Protein AF-A0A8T2IJN3-F1 (afdb_monomer)

Structure (mmCIF, N/CA/C/O backbone):
data_AF-A0A8T2IJN3-F1
#
_entry.id   AF-A0A8T2IJN3-F1
#
loop_
_atom_site.group_PDB
_atom_site.id
_atom_site.type_symbol
_atom_site.label_atom_id
_atom_site.label_alt_id
_atom_site.label_comp_id
_atom_site.label_asym_id
_atom_site.label_entity_id
_atom_site.label_seq_id
_atom_site.pdbx_PDB_ins_co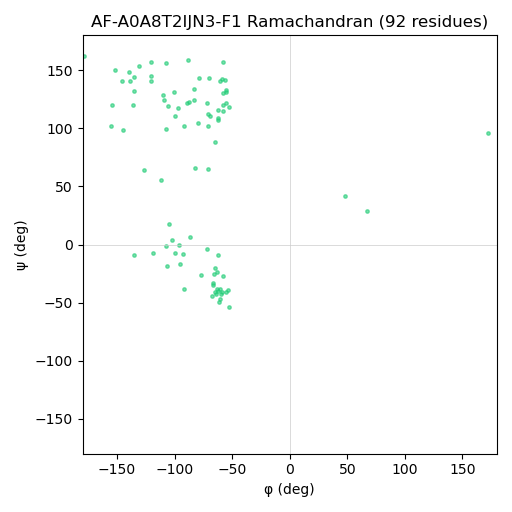de
_atom_site.Cartn_x
_atom_site.Cartn_y
_atom_site.Cartn_z
_atom_site.occupancy
_atom_site.B_iso_or_equiv
_atom_site.auth_seq_id
_atom_site.auth_comp_id
_atom_site.auth_asym_id
_atom_site.auth_atom_id
_atom_site.pdbx_PDB_model_num
ATOM 1 N N . MET A 1 1 ? 9.059 23.761 -9.091 1.00 40.47 1 MET A N 1
ATOM 2 C CA . MET A 1 1 ? 9.131 22.506 -8.315 1.00 40.47 1 MET A CA 1
ATOM 3 C C . MET A 1 1 ? 7.815 21.775 -8.551 1.00 40.47 1 MET A C 1
ATOM 5 O O . MET A 1 1 ? 6.801 22.187 -8.012 1.00 40.47 1 MET A O 1
ATOM 9 N N . HIS A 1 2 ? 7.788 20.834 -9.498 1.00 33.81 2 HIS A N 1
ATOM 10 C CA . HIS A 1 2 ? 6.570 20.098 -9.856 1.00 33.81 2 HIS A CA 1
ATOM 11 C C . HIS A 1 2 ? 6.397 18.943 -8.858 1.00 33.81 2 HIS A C 1
ATOM 13 O O . HIS A 1 2 ? 7.392 18.263 -8.592 1.00 33.81 2 HIS A O 1
ATOM 19 N N . PRO A 1 3 ? 5.200 18.696 -8.294 1.00 38.22 3 PRO A N 1
ATOM 20 C CA . PRO A 1 3 ? 4.968 17.453 -7.570 1.00 38.22 3 PRO A CA 1
ATOM 21 C C . PRO A 1 3 ? 5.211 16.273 -8.527 1.00 38.22 3 PRO A C 1
ATOM 23 O O . PRO A 1 3 ? 4.887 16.390 -9.717 1.00 38.22 3 PRO A O 1
ATOM 26 N N . PRO A 1 4 ? 5.804 15.159 -8.057 1.00 37.94 4 PRO A N 1
ATOM 27 C CA . PRO A 1 4 ? 5.985 13.983 -8.895 1.00 37.94 4 PRO A CA 1
ATOM 28 C C . PRO A 1 4 ? 4.618 13.537 -9.441 1.00 37.94 4 PRO A C 1
ATOM 30 O O . PRO A 1 4 ? 3.619 13.629 -8.721 1.00 37.94 4 PRO A O 1
ATOM 33 N N . PRO A 1 5 ? 4.539 13.089 -10.707 1.00 39.44 5 PRO A N 1
ATOM 34 C CA . PRO A 1 5 ? 3.285 12.652 -11.301 1.00 39.44 5 PRO A CA 1
ATOM 35 C C . PRO A 1 5 ? 2.711 11.514 -10.460 1.00 39.44 5 PRO A C 1
ATOM 37 O O . PRO A 1 5 ? 3.306 10.440 -10.347 1.00 39.44 5 PRO A O 1
ATOM 40 N N . VAL A 1 6 ? 1.557 11.768 -9.840 1.00 48.62 6 VAL A N 1
ATOM 41 C CA . VAL A 1 6 ? 0.812 10.753 -9.098 1.00 48.62 6 VAL A CA 1
ATOM 42 C C . VAL A 1 6 ? 0.428 9.691 -10.120 1.00 48.62 6 VAL A C 1
ATOM 44 O O . VAL A 1 6 ? -0.377 9.943 -11.017 1.00 48.62 6 VAL A O 1
ATOM 47 N N . SER A 1 7 ? 1.089 8.536 -10.056 1.00 50.44 7 SER A N 1
ATOM 48 C CA . SER A 1 7 ? 0.859 7.451 -11.007 1.00 50.44 7 SER A CA 1
ATOM 49 C C . SER A 1 7 ? -0.632 7.100 -10.995 1.00 50.44 7 SER A C 1
ATOM 51 O O . SER A 1 7 ? -1.196 6.963 -9.904 1.00 50.44 7 SER A O 1
ATOM 53 N N . PRO A 1 8 ? -1.298 6.984 -12.160 1.00 53.75 8 PRO A N 1
ATOM 54 C CA . PRO A 1 8 ? -2.718 6.678 -12.201 1.00 53.75 8 PRO A CA 1
ATOM 55 C C . PRO A 1 8 ? -2.963 5.389 -11.418 1.00 53.75 8 PRO A C 1
ATOM 57 O O . PRO A 1 8 ? -2.357 4.357 -11.706 1.00 53.75 8 PRO A O 1
ATOM 60 N N . ILE A 1 9 ? -3.822 5.474 -10.398 1.00 62.03 9 ILE A N 1
ATOM 61 C CA . ILE A 1 9 ? -4.139 4.349 -9.517 1.00 62.03 9 ILE A CA 1
ATOM 62 C C . ILE A 1 9 ? -4.553 3.167 -10.397 1.00 62.03 9 ILE A C 1
ATOM 64 O O . ILE A 1 9 ? -5.536 3.253 -11.146 1.00 62.03 9 ILE A O 1
ATOM 68 N N . THR A 1 10 ? -3.780 2.082 -10.319 1.00 81.94 10 THR A N 1
ATOM 69 C CA . THR A 1 10 ? -4.022 0.849 -11.074 1.00 81.94 10 THR A CA 1
ATOM 70 C C . THR A 1 10 ? -5.417 0.305 -10.753 1.00 81.94 10 THR A C 1
ATOM 72 O O . THR A 1 10 ? -5.977 0.596 -9.696 1.00 81.94 10 THR A O 1
ATOM 75 N N . ARG A 1 11 ? -6.013 -0.509 -11.637 1.00 87.50 11 ARG A N 1
ATOM 76 C CA . AR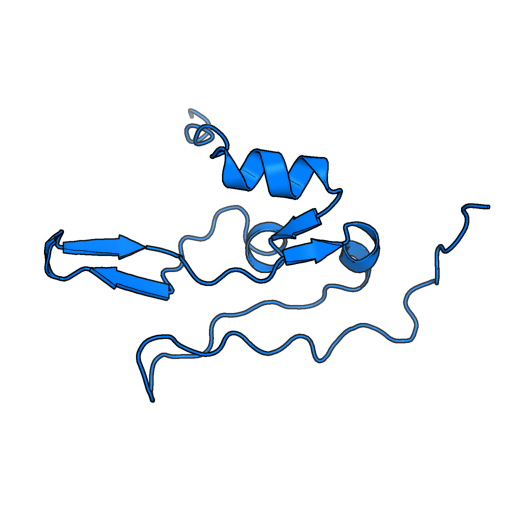G A 1 11 ? -7.333 -1.121 -11.361 1.00 87.50 11 ARG A CA 1
ATOM 77 C C . ARG A 1 11 ? -7.349 -1.864 -10.023 1.00 87.50 11 ARG A C 1
ATOM 79 O O . ARG A 1 11 ? -8.310 -1.750 -9.273 1.00 87.50 11 ARG A O 1
ATOM 86 N N . PHE A 1 12 ? -6.253 -2.553 -9.718 1.00 86.50 12 PHE A N 1
ATOM 87 C CA . PHE A 1 12 ? -6.055 -3.220 -8.439 1.00 86.50 12 PHE A CA 1
ATOM 88 C C . PHE A 1 12 ? -5.993 -2.231 -7.266 1.00 86.50 12 PHE A C 1
ATOM 90 O O . PHE A 1 12 ? -6.668 -2.439 -6.265 1.00 86.50 12 PHE A O 1
ATOM 97 N N . GLY A 1 13 ? -5.286 -1.106 -7.417 1.00 88.12 13 GLY A N 1
ATOM 98 C CA . GLY A 1 13 ? -5.287 -0.035 -6.418 1.00 88.12 13 GLY A CA 1
ATOM 99 C C . GLY A 1 13 ? -6.687 0.525 -6.151 1.00 88.12 13 GLY A C 1
ATOM 100 O O . GLY A 1 13 ? -7.060 0.711 -4.999 1.00 88.12 13 GLY A O 1
ATOM 101 N N . ARG A 1 14 ? -7.505 0.712 -7.196 1.00 89.69 14 ARG A N 1
ATOM 102 C CA . ARG A 1 14 ? -8.899 1.159 -7.032 1.00 89.69 14 ARG A CA 1
ATOM 103 C C . ARG A 1 14 ? -9.745 0.128 -6.292 1.00 89.69 14 ARG A C 1
ATOM 105 O O . ARG A 1 14 ? -10.539 0.515 -5.443 1.00 89.69 14 ARG A O 1
ATOM 112 N N . LEU A 1 15 ? -9.564 -1.159 -6.597 1.00 92.62 15 LEU A N 1
ATOM 113 C CA . LEU A 1 15 ? -10.261 -2.247 -5.911 1.00 92.62 15 LEU A CA 1
ATOM 114 C C . LEU A 1 15 ? -9.914 -2.264 -4.417 1.00 92.62 15 LEU A C 1
ATOM 116 O O . LEU A 1 15 ? -10.823 -2.246 -3.592 1.00 92.62 15 LEU A O 1
ATOM 120 N N . ILE A 1 16 ? -8.621 -2.215 -4.079 1.00 93.31 16 ILE A N 1
ATOM 121 C CA . ILE A 1 16 ? -8.134 -2.141 -2.693 1.00 93.31 16 ILE A CA 1
ATOM 122 C C . ILE A 1 16 ? -8.806 -0.979 -1.954 1.00 93.31 16 ILE A C 1
ATOM 124 O O . ILE A 1 16 ? -9.450 -1.191 -0.928 1.00 93.31 16 ILE A O 1
ATOM 128 N N . THR A 1 17 ? -8.743 0.232 -2.513 1.00 92.12 17 THR A N 1
ATOM 129 C CA . THR A 1 17 ? -9.346 1.409 -1.876 1.00 92.12 17 THR A CA 1
ATOM 130 C C . THR A 1 17 ? -10.867 1.285 -1.751 1.00 92.12 17 THR A C 1
ATOM 132 O O . THR A 1 17 ? -11.422 1.663 -0.723 1.00 92.12 17 THR A O 1
ATOM 135 N N . SER A 1 18 ? -11.553 0.721 -2.753 1.00 95.06 18 SER A N 1
ATOM 136 C CA . SER A 1 18 ? -13.014 0.543 -2.718 1.00 95.06 18 SER A CA 1
ATOM 137 C C . SER A 1 18 ? -13.491 -0.437 -1.644 1.00 95.06 18 SER A C 1
ATOM 139 O O . SER A 1 18 ? -14.611 -0.309 -1.16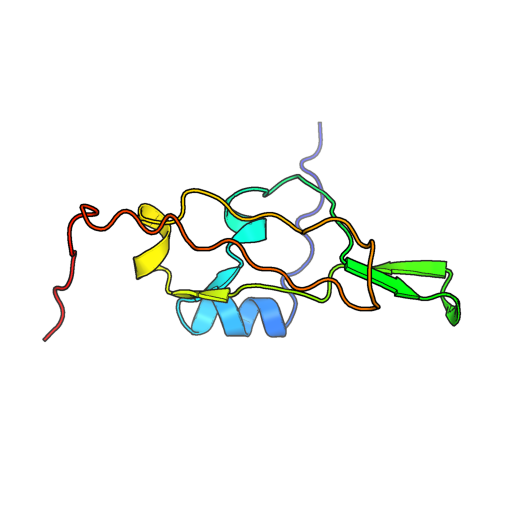3 1.00 95.06 18 SER A O 1
ATOM 141 N N . LEU A 1 19 ? -12.636 -1.380 -1.240 1.00 96.12 19 LEU A N 1
ATOM 142 C CA . LEU A 1 19 ? -12.913 -2.342 -0.174 1.00 96.12 19 LEU A CA 1
ATOM 143 C C . LEU A 1 19 ? -12.550 -1.806 1.221 1.00 96.12 19 LEU A C 1
ATOM 145 O O . LEU 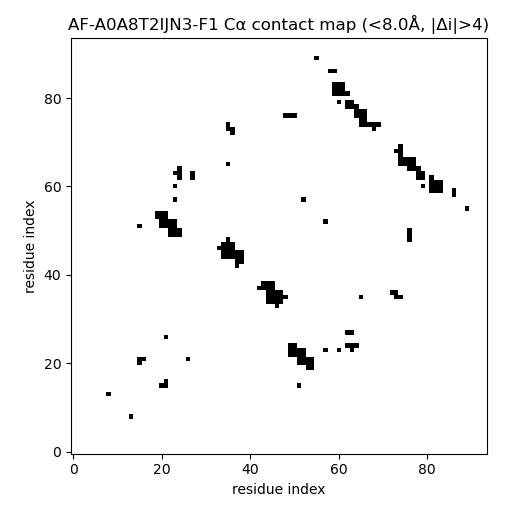A 1 19 ? -12.598 -2.555 2.192 1.00 96.12 19 LEU A O 1
ATOM 149 N N . GLY A 1 20 ? -12.161 -0.530 1.339 1.00 95.25 20 GLY A N 1
ATOM 150 C CA . GLY A 1 20 ? -11.700 0.038 2.609 1.00 95.25 20 GLY A CA 1
ATOM 151 C C . GLY A 1 20 ? -10.378 -0.569 3.077 1.00 95.25 20 GLY A C 1
ATOM 152 O O . GLY A 1 20 ? -10.129 -0.656 4.281 1.00 95.25 20 GLY A O 1
ATOM 153 N N . LEU A 1 21 ? -9.551 -1.013 2.130 1.00 95.88 21 LEU A N 1
ATOM 154 C CA . LEU A 1 21 ? -8.245 -1.590 2.389 1.00 95.88 21 LEU A CA 1
ATOM 155 C C . LEU A 1 21 ? -7.125 -0.626 1.978 1.00 95.88 21 LEU A C 1
ATOM 157 O O . LEU A 1 21 ? -7.291 0.217 1.092 1.00 95.88 21 LEU A O 1
ATOM 161 N N . THR A 1 22 ? -5.955 -0.799 2.586 1.00 93.62 22 THR A N 1
ATOM 162 C CA . THR A 1 22 ? -4.749 -0.008 2.326 1.00 93.62 22 THR A CA 1
ATOM 163 C C . THR A 1 22 ? -3.515 -0.904 2.299 1.00 93.62 22 THR A C 1
ATOM 165 O O . THR A 1 22 ? -3.378 -1.822 3.102 1.00 93.62 22 THR A O 1
ATOM 168 N N . ASP A 1 23 ? -2.588 -0.628 1.381 1.00 92.25 23 ASP A N 1
ATOM 169 C CA . ASP A 1 23 ? -1.245 -1.214 1.399 1.00 92.25 23 ASP A CA 1
ATOM 170 C C . ASP A 1 23 ? -0.442 -0.647 2.580 1.00 92.25 23 ASP A C 1
ATOM 172 O O . ASP A 1 23 ? -0.075 0.533 2.582 1.00 92.25 23 ASP A O 1
ATOM 176 N N . ALA A 1 24 ? -0.170 -1.497 3.571 1.00 91.88 24 ALA A N 1
ATOM 177 C CA . ALA A 1 24 ? 0.487 -1.127 4.821 1.00 91.88 24 ALA A CA 1
ATOM 178 C C . ALA A 1 24 ? 1.887 -0.537 4.593 1.00 91.88 24 ALA A C 1
ATOM 180 O O . ALA A 1 24 ? 2.244 0.484 5.183 1.00 91.88 24 ALA A O 1
ATOM 181 N N . TRP A 1 25 ? 2.669 -1.131 3.687 1.00 91.00 25 TRP A N 1
ATOM 182 C CA . TRP A 1 25 ? 4.021 -0.654 3.417 1.00 91.00 25 TRP A CA 1
ATOM 183 C C . TRP A 1 25 ? 3.994 0.720 2.756 1.00 91.00 25 TRP A C 1
ATOM 185 O O . TRP A 1 25 ? 4.739 1.615 3.156 1.00 91.00 25 TRP A O 1
ATOM 195 N N . ARG A 1 26 ? 3.112 0.910 1.764 1.00 90.38 26 ARG A N 1
ATOM 196 C CA . ARG A 1 26 ? 2.983 2.193 1.057 1.00 90.38 26 ARG A CA 1
ATOM 197 C C . ARG A 1 26 ? 2.448 3.297 1.966 1.00 90.38 26 ARG A C 1
ATOM 199 O O . ARG A 1 26 ? 2.848 4.443 1.785 1.00 90.38 26 ARG A O 1
ATOM 206 N N . HIS A 1 27 ? 1.582 2.960 2.922 1.00 90.81 27 HIS A N 1
ATOM 207 C CA . HIS A 1 27 ? 1.078 3.906 3.915 1.00 90.81 27 HIS A CA 1
ATOM 208 C C . HIS A 1 27 ? 2.211 4.498 4.764 1.00 90.81 27 HIS A C 1
ATOM 210 O O . HIS A 1 27 ? 2.293 5.714 4.908 1.00 90.81 27 HIS A O 1
ATOM 216 N N . LEU A 1 28 ? 3.122 3.651 5.255 1.00 89.75 28 LEU A N 1
ATOM 217 C CA . LEU A 1 28 ? 4.282 4.091 6.037 1.00 89.75 28 LEU A CA 1
ATOM 218 C C . LEU A 1 28 ? 5.400 4.701 5.172 1.00 89.75 28 LEU A C 1
ATOM 220 O O . LEU A 1 28 ? 6.175 5.525 5.650 1.00 89.75 28 LEU A O 1
ATOM 224 N N . ASN A 1 29 ? 5.484 4.318 3.895 1.00 88.88 29 ASN A N 1
ATOM 225 C CA . ASN A 1 29 ? 6.572 4.685 2.986 1.00 88.88 29 ASN A CA 1
ATOM 226 C C . ASN A 1 29 ? 6.049 5.319 1.677 1.00 88.88 29 ASN A C 1
ATOM 228 O O . ASN A 1 29 ? 6.250 4.763 0.589 1.00 88.88 29 ASN A O 1
ATOM 232 N N . PRO A 1 30 ? 5.385 6.490 1.724 1.00 88.56 30 PRO A N 1
ATOM 233 C CA . PRO A 1 30 ? 4.701 7.056 0.559 1.00 88.56 30 PRO A CA 1
ATOM 234 C C . PRO A 1 30 ? 5.662 7.374 -0.594 1.00 88.56 30 PRO A C 1
ATOM 236 O O . PRO A 1 30 ? 5.359 7.075 -1.750 1.00 88.56 30 PRO A O 1
ATOM 239 N N . ASN A 1 31 ? 6.847 7.898 -0.272 1.00 87.88 31 ASN A N 1
ATOM 240 C CA . ASN A 1 31 ? 7.831 8.373 -1.249 1.00 87.88 31 ASN A CA 1
ATOM 241 C C . ASN A 1 31 ? 8.956 7.367 -1.533 1.00 87.88 31 ASN A C 1
ATOM 243 O O . ASN A 1 31 ? 9.764 7.592 -2.434 1.00 87.88 31 ASN A O 1
ATOM 247 N N . SER A 1 32 ? 9.028 6.266 -0.784 1.00 85.62 32 SER A N 1
ATOM 248 C CA . SER A 1 32 ? 10.107 5.295 -0.942 1.00 85.62 32 SER A CA 1
ATOM 249 C C . SER A 1 32 ? 9.864 4.396 -2.152 1.00 85.62 32 SER A C 1
ATOM 251 O O . SER A 1 32 ? 8.735 3.985 -2.455 1.00 85.62 32 SER A O 1
ATOM 253 N N . GLN A 1 33 ? 10.952 4.050 -2.833 1.00 83.06 33 GLN A N 1
ATOM 254 C CA . GLN A 1 33 ? 10.970 3.016 -3.860 1.00 83.06 33 GLN A CA 1
ATOM 255 C C . GLN A 1 33 ? 11.663 1.783 -3.291 1.00 83.06 33 GLN A C 1
ATOM 257 O O . GLN A 1 33 ? 12.828 1.826 -2.903 1.00 83.06 33 GLN A O 1
ATOM 262 N N . THR A 1 34 ? 10.931 0.680 -3.227 1.00 83.06 34 THR A N 1
ATOM 263 C CA . THR A 1 34 ? 11.460 -0.627 -2.838 1.00 83.06 34 THR A CA 1
ATOM 264 C C . THR A 1 34 ? 10.917 -1.654 -3.804 1.00 83.06 34 THR A C 1
ATOM 266 O O . THR A 1 34 ? 9.784 -1.531 -4.271 1.00 83.06 34 THR A O 1
ATOM 269 N N . TYR A 1 35 ? 11.745 -2.641 -4.120 1.00 83.25 35 TYR A N 1
ATOM 270 C CA . TYR A 1 35 ? 11.470 -3.661 -5.114 1.00 83.25 35 TYR A CA 1
ATOM 271 C C . TYR A 1 35 ? 11.500 -5.024 -4.449 1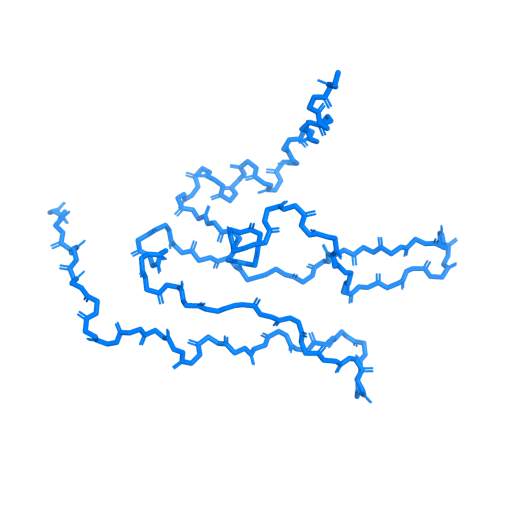.00 83.25 35 TYR A C 1
ATOM 273 O O . TYR A 1 35 ? 12.337 -5.284 -3.586 1.00 83.25 35 TYR A O 1
ATOM 281 N N . SER A 1 36 ? 10.578 -5.883 -4.855 1.00 80.44 36 SER A N 1
ATOM 282 C CA . SER A 1 36 ? 10.437 -7.222 -4.300 1.00 80.44 36 SER A CA 1
ATOM 283 C C . SER A 1 36 ? 10.634 -8.312 -5.348 1.00 80.44 36 SER A C 1
ATOM 285 O O . SER A 1 36 ? 10.748 -9.469 -4.975 1.00 80.44 36 SER A O 1
ATOM 287 N N . CYS A 1 37 ? 10.757 -7.957 -6.632 1.00 82.25 37 CYS A N 1
ATOM 288 C CA . CYS A 1 37 ? 10.995 -8.858 -7.755 1.00 82.25 37 CYS A CA 1
ATOM 289 C C . CYS A 1 37 ? 11.880 -8.184 -8.815 1.00 82.25 37 CYS A C 1
ATOM 291 O O . CYS A 1 37 ? 11.711 -6.999 -9.114 1.00 82.25 37 CYS A O 1
ATOM 293 N N . PHE A 1 38 ? 12.794 -8.957 -9.405 1.00 85.62 38 PHE A N 1
ATOM 294 C CA . PHE A 1 38 ? 13.534 -8.582 -10.606 1.00 85.62 38 PHE A CA 1
ATOM 295 C C . PHE A 1 38 ? 13.073 -9.446 -11.776 1.00 85.62 38 PHE A C 1
ATOM 297 O O . PHE A 1 38 ? 13.081 -10.671 -11.680 1.00 85.62 38 PHE A O 1
ATOM 304 N N . SER A 1 39 ? 12.721 -8.820 -12.896 1.00 82.38 39 SER A N 1
ATOM 305 C CA . SER A 1 39 ? 12.490 -9.525 -14.153 1.00 82.38 39 SER A CA 1
ATOM 306 C C . SER A 1 39 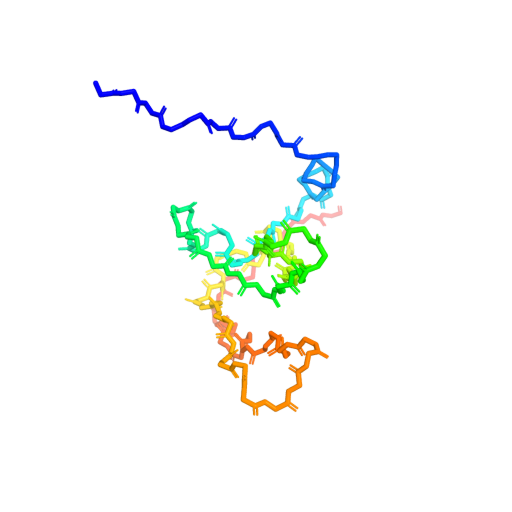? 13.721 -9.396 -15.040 1.00 82.38 39 SER A C 1
ATOM 308 O O . SER A 1 39 ? 14.001 -8.318 -15.563 1.00 82.38 39 SER A O 1
ATOM 310 N N . SER A 1 40 ? 14.435 -10.503 -15.251 1.00 84.56 40 SER A N 1
ATOM 311 C CA . SER A 1 40 ? 15.594 -10.539 -16.151 1.00 84.56 40 SER A CA 1
ATOM 312 C C . SER A 1 40 ? 15.200 -10.315 -17.613 1.00 84.56 40 SER A C 1
ATOM 314 O O . SER A 1 40 ? 15.920 -9.642 -18.342 1.00 84.56 40 SER A O 1
ATOM 316 N N . THR A 1 41 ? 14.030 -10.811 -18.029 1.00 88.75 41 THR A N 1
ATOM 317 C CA . THR A 1 41 ? 13.507 -10.675 -19.397 1.00 88.75 41 THR A CA 1
ATOM 318 C C . THR A 1 41 ? 13.305 -9.219 -19.808 1.00 88.75 41 THR A C 1
ATOM 320 O O . THR A 1 41 ? 13.571 -8.863 -20.952 1.00 88.75 41 THR A O 1
ATOM 323 N N . TYR A 1 42 ? 12.847 -8.377 -18.881 1.00 85.00 42 TYR A N 1
ATOM 324 C CA . TYR A 1 42 ? 12.578 -6.961 -19.142 1.00 85.00 42 TYR A CA 1
ATOM 325 C C . TYR A 1 42 ? 13.607 -6.027 -18.500 1.00 85.00 42 TYR A C 1
ATOM 327 O O . TYR A 1 42 ? 13.509 -4.816 -18.666 1.00 85.00 42 TYR A O 1
ATOM 335 N N . ASN A 1 43 ? 14.588 -6.580 -17.780 1.00 83.62 43 ASN A N 1
ATOM 336 C CA . ASN A 1 43 ? 15.567 -5.849 -16.977 1.00 83.62 43 ASN A CA 1
ATOM 337 C C . ASN A 1 43 ? 14.921 -4.783 -16.068 1.00 83.62 43 ASN A C 1
ATOM 339 O O . ASN A 1 43 ? 15.401 -3.655 -15.952 1.00 83.62 43 ASN A O 1
ATOM 343 N N . THR A 1 44 ? 13.792 -5.130 -15.449 1.00 85.75 44 THR A N 1
ATOM 344 C CA . THR A 1 44 ? 13.003 -4.221 -14.610 1.00 85.75 44 THR A CA 1
ATOM 345 C C . THR A 1 44 ? 12.872 -4.752 -13.194 1.00 85.75 44 THR A C 1
ATOM 347 O O . THR A 1 44 ? 12.751 -5.953 -12.953 1.00 85.75 44 THR A O 1
ATOM 350 N N . MET A 1 45 ? 12.865 -3.825 -12.241 1.00 83.56 45 MET A N 1
ATOM 351 C CA . MET A 1 45 ? 12.582 -4.102 -10.840 1.00 83.56 45 MET A CA 1
ATOM 352 C C . MET A 1 45 ? 11.132 -3.718 -10.541 1.00 83.56 45 MET A C 1
ATOM 354 O O . MET A 1 45 ? 10.684 -2.631 -10.904 1.00 83.56 45 MET A O 1
ATOM 358 N N . SER A 1 46 ? 10.389 -4.609 -9.889 1.00 82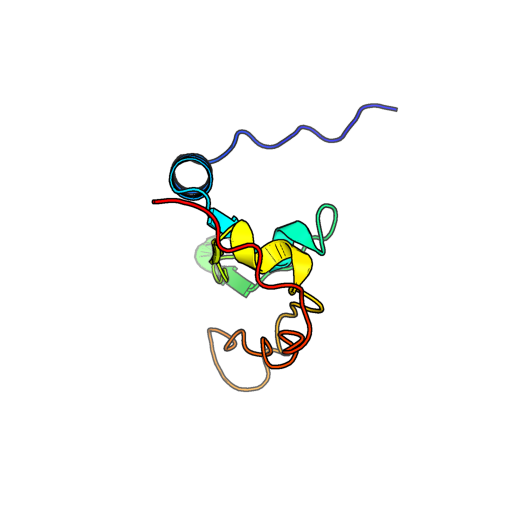.19 46 SER A N 1
ATOM 359 C CA . SER A 1 46 ? 8.977 -4.420 -9.542 1.00 82.19 46 SER A CA 1
ATOM 360 C C . SER A 1 46 ? 8.721 -4.750 -8.074 1.00 82.19 46 SER A C 1
ATOM 362 O O . SER A 1 46 ? 9.432 -5.545 -7.463 1.00 82.19 46 SER A O 1
ATOM 364 N N . ARG A 1 47 ? 7.688 -4.141 -7.491 1.00 86.19 47 ARG A N 1
ATOM 365 C CA . ARG A 1 47 ? 7.182 -4.479 -6.155 1.00 86.19 47 ARG A CA 1
ATOM 366 C C . ARG A 1 47 ? 5.852 -5.194 -6.319 1.00 86.19 47 ARG A C 1
ATOM 368 O O . ARG A 1 47 ? 4.843 -4.542 -6.579 1.00 86.19 47 ARG A O 1
ATOM 375 N N . ILE A 1 48 ? 5.883 -6.516 -6.230 1.00 85.69 48 ILE A N 1
ATOM 376 C CA . ILE A 1 48 ? 4.709 -7.373 -6.447 1.00 85.69 48 ILE A CA 1
ATOM 377 C C . ILE A 1 48 ? 4.163 -7.955 -5.142 1.00 85.69 48 ILE A C 1
ATOM 379 O O . ILE A 1 48 ? 2.997 -8.328 -5.089 1.00 85.69 48 ILE A O 1
ATOM 383 N N . ASP A 1 49 ? 4.967 -7.959 -4.079 1.00 83.75 49 ASP A N 1
ATOM 384 C CA . ASP A 1 49 ? 4.545 -8.422 -2.761 1.00 83.75 49 ASP A CA 1
ATOM 385 C C . ASP A 1 49 ? 3.955 -7.240 -1.987 1.00 83.75 49 ASP A C 1
ATOM 387 O O . ASP A 1 49 ? 4.614 -6.208 -1.808 1.00 83.75 49 ASP A O 1
ATOM 391 N N . MET A 1 50 ? 2.699 -7.364 -1.560 1.00 85.56 50 MET A N 1
ATOM 392 C CA . MET A 1 50 ? 1.947 -6.307 -0.880 1.00 85.56 50 MET A CA 1
ATOM 393 C C . MET A 1 50 ? 1.218 -6.893 0.329 1.00 85.56 50 MET A C 1
ATOM 395 O O . MET A 1 50 ? 0.521 -7.897 0.206 1.00 85.56 50 MET A O 1
ATOM 399 N N . ILE A 1 51 ? 1.331 -6.229 1.481 1.00 88.19 51 ILE A N 1
ATOM 400 C CA . ILE A 1 51 ? 0.466 -6.488 2.635 1.00 88.19 51 ILE A CA 1
ATOM 401 C C . ILE A 1 51 ? -0.653 -5.457 2.597 1.00 88.19 51 ILE A C 1
ATOM 403 O O . ILE A 1 51 ? -0.406 -4.255 2.697 1.00 88.19 51 ILE A O 1
ATOM 407 N N . VAL A 1 52 ? -1.882 -5.936 2.449 1.00 91.81 52 VAL A N 1
ATOM 408 C CA . VAL A 1 52 ? -3.080 -5.104 2.397 1.00 91.81 52 VAL A CA 1
ATOM 409 C C . VAL A 1 52 ? -3.868 -5.311 3.688 1.00 91.81 52 VAL A C 1
ATOM 411 O O . VAL A 1 52 ? -4.195 -6.443 4.035 1.00 91.81 52 VAL A O 1
ATOM 414 N N . ILE A 1 53 ? -4.158 -4.226 4.404 1.00 92.69 53 ILE A N 1
ATOM 415 C CA . ILE A 1 53 ? -4.862 -4.240 5.692 1.00 92.69 53 ILE A CA 1
ATOM 416 C C . ILE A 1 53 ? -6.150 -3.425 5.626 1.00 92.69 53 ILE A C 1
ATOM 418 O O . ILE A 1 53 ? -6.273 -2.517 4.807 1.00 92.69 53 ILE A O 1
ATOM 422 N N . SER A 1 54 ? -7.098 -3.727 6.515 1.00 95.56 54 SER A N 1
ATOM 423 C CA . SER A 1 54 ? -8.266 -2.870 6.734 1.00 95.56 54 SER A CA 1
ATOM 424 C C . SER A 1 54 ? -7.837 -1.485 7.202 1.00 95.56 54 SER A C 1
ATOM 426 O O . SER A 1 54 ? -6.956 -1.360 8.055 1.00 95.56 54 SER A O 1
ATOM 428 N N . ASN A 1 55 ? -8.517 -0.446 6.716 1.00 93.38 55 ASN A N 1
ATOM 429 C CA . ASN A 1 55 ? -8.290 0.925 7.162 1.00 93.38 55 ASN A CA 1
ATOM 430 C C . ASN A 1 55 ? -8.491 1.090 8.679 1.00 93.38 55 ASN A C 1
ATOM 432 O O . ASN A 1 55 ? -7.847 1.941 9.288 1.00 93.38 55 ASN A O 1
ATOM 436 N N . SER A 1 56 ? -9.323 0.248 9.303 1.00 94.69 56 SER A N 1
ATOM 437 C CA . SER A 1 56 ? -9.511 0.234 10.760 1.00 94.69 56 SER A CA 1
ATOM 438 C C . SER A 1 56 ? -8.256 -0.168 11.544 1.00 94.69 56 SER A C 1
ATOM 440 O O . SER A 1 56 ? -8.149 0.161 12.721 1.00 94.69 56 SER A O 1
ATOM 442 N N . LEU A 1 57 ? -7.294 -0.847 10.909 1.00 92.38 57 LEU A N 1
ATOM 443 C CA . LEU A 1 57 ? -6.041 -1.287 11.531 1.00 92.38 57 LEU A CA 1
ATOM 444 C C . LEU A 1 57 ? -4.896 -0.280 11.353 1.00 92.38 57 LEU A C 1
ATOM 446 O O . LEU A 1 57 ? -3.853 -0.444 11.981 1.00 92.38 57 LEU A O 1
ATOM 450 N N . LEU A 1 58 ? -5.077 0.769 10.538 1.00 91.38 58 LEU A N 1
ATOM 451 C CA . LEU A 1 58 ? -4.045 1.787 10.295 1.00 91.38 58 LEU A CA 1
ATOM 452 C C . LEU A 1 58 ? -3.523 2.457 11.576 1.00 91.38 58 LEU A C 1
ATOM 454 O O . LEU A 1 58 ? -2.310 2.614 11.678 1.00 91.38 58 LEU A O 1
ATOM 458 N N . PRO A 1 59 ? -4.357 2.801 12.582 1.00 91.75 59 PRO A N 1
ATOM 459 C CA . PRO A 1 59 ? -3.855 3.408 13.817 1.00 91.75 59 PRO A CA 1
ATOM 460 C C . PRO A 1 59 ? -2.921 2.497 14.624 1.00 91.75 59 PRO A C 1
ATOM 462 O O . PRO A 1 59 ? -2.120 2.989 15.410 1.00 91.75 59 PRO A O 1
ATOM 465 N N . ALA A 1 60 ? -3.029 1.178 14.442 1.00 90.75 60 ALA A N 1
ATOM 466 C CA . ALA A 1 60 ? -2.204 0.184 15.123 1.00 90.75 60 ALA A CA 1
ATOM 467 C C . ALA A 1 60 ? -0.998 -0.269 14.281 1.00 90.75 60 ALA A C 1
ATOM 469 O O . ALA A 1 60 ? -0.224 -1.117 14.728 1.00 90.75 60 ALA A O 1
ATOM 470 N N . LEU A 1 61 ? -0.835 0.261 13.064 1.00 90.19 61 LEU A N 1
ATOM 471 C CA . LEU A 1 61 ? 0.273 -0.072 12.180 1.00 90.19 61 LEU A CA 1
ATOM 472 C C . LEU A 1 61 ? 1.532 0.698 12.603 1.00 90.19 61 LEU A C 1
ATOM 474 O O . LEU A 1 61 ? 1.664 1.889 12.334 1.00 90.19 61 LEU A O 1
ATOM 478 N N . VAL A 1 62 ? 2.472 -0.000 13.241 1.00 88.56 62 VAL A N 1
ATOM 479 C CA . VAL A 1 62 ? 3.734 0.592 13.723 1.00 88.56 62 VAL A CA 1
ATOM 480 C C . VAL A 1 62 ? 4.857 0.481 12.691 1.00 88.56 62 VAL A C 1
ATOM 482 O O . VAL A 1 62 ? 5.660 1.399 12.544 1.00 88.56 62 VAL A O 1
ATOM 485 N N . GLU A 1 63 ? 4.932 -0.641 11.975 1.00 85.75 63 GLU A N 1
ATOM 486 C CA . GLU A 1 63 ? 6.046 -0.952 11.082 1.00 85.75 63 GLU A CA 1
ATOM 487 C C . GLU A 1 63 ? 5.597 -1.854 9.925 1.00 85.75 63 GLU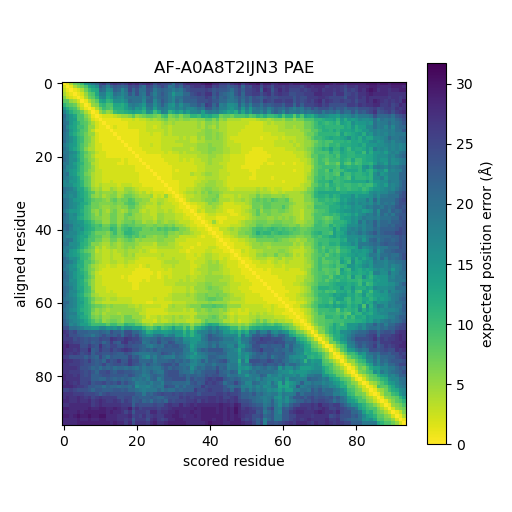 A C 1
ATOM 489 O O . GLU A 1 63 ? 4.657 -2.640 10.044 1.00 85.75 63 GLU A O 1
ATOM 494 N N . SER A 1 64 ? 6.269 -1.720 8.782 1.00 84.31 64 SER A N 1
ATOM 495 C CA . SER A 1 64 ? 6.153 -2.627 7.644 1.00 84.31 64 SER A CA 1
ATOM 496 C C . SER A 1 64 ? 7.447 -2.556 6.838 1.00 84.31 64 SER A C 1
ATOM 498 O O . SER A 1 64 ? 7.813 -1.488 6.340 1.00 84.31 64 SER A O 1
ATOM 500 N N . ALA A 1 65 ? 8.139 -3.686 6.702 1.00 81.12 65 ALA A N 1
ATOM 501 C CA . ALA A 1 65 ? 9.433 -3.766 6.034 1.00 81.12 65 ALA A CA 1
ATOM 502 C C . ALA A 1 65 ? 9.546 -5.031 5.172 1.00 81.12 65 ALA A C 1
ATOM 504 O O . ALA A 1 65 ? 8.981 -6.074 5.497 1.00 81.12 65 ALA A O 1
ATOM 505 N N . TYR A 1 66 ? 10.307 -4.929 4.079 1.00 76.81 66 TYR A N 1
ATOM 506 C CA . TYR A 1 66 ? 10.727 -6.076 3.273 1.00 76.81 66 TYR A CA 1
ATOM 507 C C . TYR A 1 66 ? 11.968 -6.708 3.907 1.00 76.81 66 TYR A C 1
ATOM 509 O O . TYR A 1 66 ? 12.979 -6.026 4.077 1.00 76.81 66 TYR A O 1
ATOM 517 N N . SER A 1 67 ? 11.919 -8.005 4.218 1.00 67.69 67 SER A N 1
ATOM 518 C CA . SER A 1 67 ? 13.099 -8.726 4.706 1.00 67.69 67 SER A CA 1
ATOM 519 C C . SER A 1 67 ? 14.147 -8.904 3.596 1.00 67.69 67 SER A C 1
ATOM 521 O O . SER A 1 67 ? 13.773 -9.138 2.437 1.00 67.69 67 SER A O 1
ATOM 523 N N . PRO A 1 68 ? 15.456 -8.831 3.919 1.00 57.88 68 PRO A N 1
ATOM 524 C CA . PRO A 1 68 ? 16.530 -9.025 2.951 1.00 57.88 68 PRO A CA 1
ATOM 525 C C . PRO A 1 68 ? 16.408 -10.369 2.224 1.00 57.88 68 PRO A C 1
ATOM 527 O O . PRO A 1 68 ? 16.214 -11.417 2.839 1.00 57.88 68 PRO A O 1
ATOM 530 N N . ARG A 1 69 ? 16.555 -10.324 0.898 1.00 57.41 69 ARG A N 1
ATOM 531 C CA . ARG A 1 69 ? 16.453 -11.442 -0.052 1.00 57.41 69 ARG A CA 1
ATOM 532 C C . ARG A 1 69 ? 17.655 -12.393 0.074 1.00 57.41 69 ARG A C 1
ATOM 534 O O . ARG A 1 69 ? 18.484 -12.464 -0.824 1.00 57.41 69 ARG A O 1
ATOM 541 N N . LEU A 1 70 ? 17.803 -13.073 1.210 1.00 53.16 70 LEU A N 1
ATOM 542 C CA . LEU A 1 70 ? 18.932 -13.981 1.451 1.00 53.16 70 LEU A CA 1
ATOM 543 C C . LEU A 1 70 ? 18.625 -15.452 1.132 1.00 53.16 70 LEU A C 1
ATOM 545 O O . LEU A 1 70 ? 19.573 -16.213 0.983 1.00 53.16 70 LEU A O 1
ATOM 549 N N . LEU A 1 71 ? 17.353 -15.874 1.010 1.00 50.69 71 LEU A N 1
ATOM 550 C CA . LEU A 1 71 ? 17.030 -17.315 0.990 1.00 50.69 71 LEU A CA 1
ATOM 551 C C . LEU A 1 71 ? 16.034 -17.824 -0.072 1.00 50.69 71 LEU A C 1
ATOM 553 O O . LEU A 1 71 ? 15.914 -19.038 -0.199 1.00 50.69 71 LEU A O 1
ATOM 557 N N . SER A 1 72 ? 15.334 -16.990 -0.848 1.00 44.31 72 SER A N 1
ATOM 558 C CA . SER A 1 72 ? 14.550 -17.440 -2.025 1.00 44.31 72 SER A CA 1
ATOM 559 C C . SER A 1 72 ? 13.871 -16.278 -2.759 1.00 44.31 72 SER A C 1
ATOM 561 O O . SER A 1 72 ? 13.733 -15.172 -2.236 1.00 44.31 72 SER A O 1
ATOM 563 N N . ASP A 1 73 ? 13.471 -16.545 -4.000 1.00 50.16 73 ASP A N 1
ATOM 564 C CA . ASP A 1 73 ? 12.521 -15.751 -4.779 1.00 50.16 73 ASP A CA 1
ATOM 565 C C . ASP A 1 73 ? 11.104 -16.265 -4.442 1.00 50.16 73 ASP A C 1
ATOM 567 O O . ASP A 1 73 ? 10.878 -17.461 -4.652 1.00 50.16 73 ASP A O 1
ATOM 571 N N . PRO A 1 74 ? 10.132 -15.470 -3.943 1.00 54.53 74 PRO A N 1
ATOM 572 C CA . PRO A 1 74 ? 10.164 -14.128 -3.344 1.00 54.53 74 PRO A CA 1
ATOM 573 C C . PRO A 1 74 ? 10.413 -14.118 -1.817 1.00 54.53 74 PRO A C 1
ATOM 575 O O . PRO A 1 74 ? 10.159 -15.088 -1.104 1.00 54.53 74 PRO A O 1
ATOM 578 N N . SER A 1 75 ? 10.889 -12.972 -1.312 1.00 47.94 75 SER A N 1
ATOM 579 C CA . SER A 1 75 ? 11.197 -12.754 0.109 1.00 47.94 75 SER A CA 1
ATOM 580 C C . SER A 1 75 ? 9.896 -12.660 0.921 1.00 47.94 75 SER A C 1
ATOM 582 O O . SER A 1 75 ? 9.079 -11.785 0.620 1.00 47.94 75 SER A O 1
ATOM 584 N N . PRO A 1 76 ? 9.666 -13.507 1.941 1.00 46.72 76 PRO A N 1
ATOM 585 C CA . PRO A 1 76 ? 8.474 -13.407 2.769 1.00 46.72 76 PRO A CA 1
ATOM 586 C C . PRO A 1 76 ? 8.459 -12.054 3.490 1.00 46.72 76 PRO A C 1
ATOM 588 O O . PRO A 1 76 ? 9.324 -11.738 4.308 1.00 46.72 76 PRO A O 1
ATOM 591 N N . LEU A 1 77 ? 7.456 -11.243 3.162 1.00 52.44 77 LEU A N 1
ATOM 592 C CA . LEU A 1 77 ? 7.081 -10.067 3.930 1.00 52.44 77 LEU A CA 1
ATOM 593 C C . LEU A 1 77 ? 6.439 -10.544 5.231 1.00 52.44 77 LEU A C 1
ATOM 595 O O . LEU A 1 77 ? 5.275 -10.939 5.223 1.00 52.44 77 LEU A O 1
ATOM 599 N N . LEU A 1 78 ? 7.165 -10.511 6.345 1.00 52.78 78 LEU A N 1
ATOM 600 C CA . LEU A 1 78 ? 6.519 -10.621 7.646 1.00 52.78 78 LEU A CA 1
ATOM 601 C C . LEU A 1 78 ? 7.357 -9.970 8.750 1.00 52.78 78 LEU A C 1
ATOM 603 O O . LEU A 1 78 ? 8.281 -10.580 9.275 1.00 52.78 78 LEU A O 1
ATOM 607 N N . ASP A 1 79 ? 6.954 -8.767 9.155 1.00 48.34 79 ASP A N 1
ATOM 608 C CA . ASP A 1 79 ? 6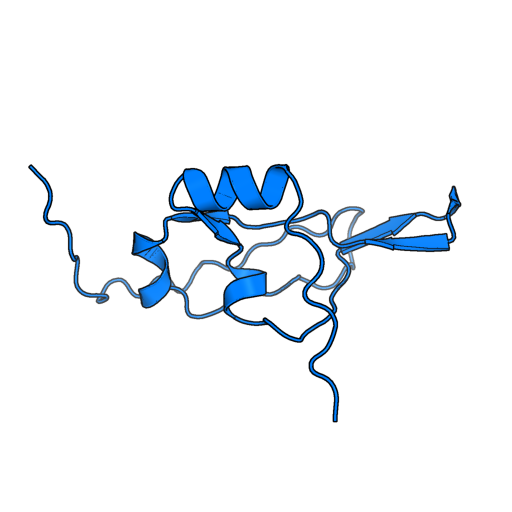.773 -8.507 10.581 1.00 48.34 79 ASP A CA 1
ATOM 609 C C . ASP A 1 79 ? 5.593 -7.543 10.798 1.00 48.34 79 ASP A C 1
ATOM 611 O O . ASP A 1 79 ? 5.701 -6.334 10.616 1.00 48.34 79 ASP A O 1
ATOM 615 N N . ILE A 1 80 ? 4.430 -8.106 11.135 1.00 46.19 80 ILE A N 1
ATOM 616 C CA . ILE A 1 80 ? 3.252 -7.375 11.635 1.00 46.19 80 ILE A CA 1
ATOM 617 C C . ILE A 1 80 ? 3.090 -7.575 13.156 1.00 46.19 80 ILE A C 1
ATOM 619 O O . ILE A 1 80 ? 2.010 -7.358 13.700 1.00 46.19 80 ILE A O 1
ATOM 623 N N . SER A 1 81 ? 4.141 -8.013 13.867 1.00 44.06 81 SER A N 1
ATOM 624 C CA . SER A 1 81 ? 4.063 -8.445 15.275 1.00 44.06 81 SER A CA 1
ATOM 625 C C . SER A 1 81 ? 3.849 -7.324 16.297 1.00 44.06 81 SER A C 1
ATOM 627 O O . SER A 1 81 ? 3.639 -7.605 17.477 1.00 44.06 81 SER A O 1
ATOM 629 N N . LYS A 1 82 ? 3.833 -6.058 15.872 1.00 47.19 82 LYS A N 1
ATOM 630 C CA . LYS A 1 82 ? 3.525 -4.914 16.739 1.00 47.19 82 LYS A CA 1
ATOM 631 C C . LYS A 1 82 ? 2.196 -4.272 16.365 1.00 47.19 82 LYS A C 1
ATOM 633 O O . LYS A 1 82 ? 2.129 -3.075 16.119 1.00 47.19 82 LYS A O 1
ATOM 638 N N . LEU A 1 83 ? 1.131 -5.068 16.340 1.00 51.41 83 LEU A N 1
ATOM 639 C CA . LEU A 1 83 ? -0.198 -4.510 16.560 1.00 51.41 83 LEU A CA 1
ATOM 640 C C . LEU A 1 83 ? -0.256 -4.123 18.043 1.00 51.41 83 LEU A C 1
ATOM 642 O O . LEU A 1 83 ? -0.166 -5.000 18.909 1.00 51.41 83 LEU A O 1
ATOM 646 N N . ASP A 1 84 ? -0.327 -2.829 18.360 1.00 50.72 84 ASP A N 1
ATOM 647 C CA . ASP A 1 84 ? -0.508 -2.418 19.752 1.00 50.72 84 ASP A CA 1
ATOM 648 C C . ASP A 1 84 ? -1.854 -2.952 20.256 1.00 50.72 84 ASP A C 1
ATOM 650 O O . ASP A 1 84 ? -2.928 -2.498 19.871 1.00 50.72 84 ASP A O 1
ATOM 654 N N . LYS A 1 85 ? -1.780 -3.939 21.144 1.00 54.59 85 LYS A N 1
ATOM 655 C CA . LYS A 1 85 ? -2.917 -4.536 21.852 1.00 54.59 85 LYS A CA 1
ATOM 656 C C . LYS A 1 85 ? -3.659 -3.541 22.759 1.00 54.59 85 LYS A C 1
ATOM 658 O O . LYS A 1 85 ? -4.734 -3.879 23.245 1.00 54.59 85 LYS A O 1
ATOM 663 N N . ASN A 1 86 ? -3.115 -2.339 22.964 1.00 52.41 86 ASN A N 1
ATOM 664 C CA . ASN A 1 86 ? -3.756 -1.233 23.677 1.00 52.41 86 ASN A CA 1
ATOM 665 C C . ASN A 1 86 ? -4.321 -0.148 22.746 1.00 52.41 86 ASN A C 1
ATOM 667 O O . ASN A 1 86 ? -4.835 0.854 23.246 1.00 52.41 86 ASN A O 1
ATOM 671 N N . ALA A 1 87 ? -4.253 -0.323 21.420 1.00 52.88 87 ALA A N 1
ATOM 672 C CA . ALA A 1 87 ? -4.914 0.592 20.499 1.00 52.88 87 ALA A CA 1
ATOM 673 C C . ALA A 1 87 ? -6.422 0.629 20.826 1.00 52.88 87 ALA A C 1
ATOM 675 O O . ALA A 1 87 ? -7.037 -0.435 20.977 1.00 52.88 87 ALA A O 1
ATOM 676 N N . PRO A 1 88 ? -7.032 1.821 20.978 1.00 49.28 88 PRO A N 1
ATOM 677 C CA . PRO A 1 88 ? -8.441 1.925 21.320 1.00 49.28 88 PRO A CA 1
ATOM 678 C C . PRO A 1 88 ? -9.267 1.199 20.258 1.00 49.28 88 PRO A C 1
ATOM 680 O O . PRO A 1 88 ? -9.216 1.529 19.075 1.00 49.28 88 PRO A O 1
ATOM 683 N N . GLN A 1 89 ? -10.012 0.184 20.694 1.00 50.31 89 GLN A N 1
ATOM 684 C CA . GLN A 1 89 ? -10.957 -0.560 19.870 1.00 50.31 89 GLN A CA 1
ATOM 685 C C . GLN A 1 89 ? -12.082 0.393 19.455 1.00 50.31 89 GLN A C 1
ATOM 687 O O . GLN A 1 89 ? -13.094 0.504 20.144 1.00 50.31 89 GLN A O 1
ATOM 692 N N . ILE A 1 90 ? -11.926 1.107 18.340 1.00 47.66 90 ILE A N 1
ATOM 693 C CA . ILE A 1 90 ? -13.032 1.865 17.746 1.00 47.66 90 ILE A CA 1
ATOM 694 C C . ILE A 1 90 ? -13.867 0.889 16.907 1.00 47.66 90 ILE A C 1
ATOM 696 O O . ILE A 1 90 ? -13.913 0.966 15.684 1.00 47.66 90 ILE A O 1
ATOM 700 N N . TYR A 1 91 ? -14.509 -0.071 17.575 1.00 46.91 91 TYR A N 1
ATOM 701 C CA . TYR A 1 91 ? -15.649 -0.788 17.014 1.00 46.91 91 TYR A CA 1
ATOM 702 C C . TYR A 1 91 ? -16.914 -0.044 17.434 1.00 46.91 91 TYR A C 1
ATOM 704 O O . TYR A 1 91 ? -17.374 -0.166 18.565 1.00 46.91 91 TYR A O 1
ATOM 712 N N . THR A 1 92 ? -17.484 0.733 16.516 1.00 44.69 92 THR A N 1
ATOM 713 C CA . THR A 1 92 ? -18.912 1.071 16.544 1.00 44.69 92 THR A CA 1
ATOM 714 C C . THR A 1 92 ? -19.468 0.946 15.133 1.00 44.69 92 THR A C 1
ATOM 716 O O . THR A 1 92 ? -19.000 1.600 14.205 1.00 44.69 92 THR A O 1
ATOM 719 N N . GLY A 1 93 ? -20.459 0.071 14.982 1.00 36.72 93 GLY A N 1
ATOM 720 C CA . GLY A 1 93 ? -21.214 -0.126 13.752 1.00 36.72 93 GLY A CA 1
ATOM 721 C C . GLY A 1 93 ? -22.138 -1.328 13.893 1.00 36.72 93 GLY A C 1
ATOM 722 O O . GLY A 1 93 ? -21.671 -2.455 13.759 1.00 36.72 93 GLY A O 1
ATOM 723 N N . ASN A 1 94 ? -23.396 -1.041 14.246 1.00 36.94 94 ASN A N 1
ATOM 724 C CA . ASN A 1 94 ? -24.527 -1.970 14.364 1.00 36.94 94 ASN A CA 1
ATOM 725 C C . ASN A 1 94 ? -24.852 -2.694 13.053 1.00 36.94 94 ASN A C 1
ATOM 727 O O . ASN A 1 94 ? -24.633 -2.080 11.984 1.00 36.94 94 ASN A O 1
#

Secondary structure (DSSP, 8-state):
-PPP--PPPPHHHHHHHHTTEEEHHHHH-SS----SEEETTTTEEE-----EEEGGGGGGB----PPPSSSSSSPP------B-TTS-------

InterPro domains:
  IPR036691 Endonuclease/exonuclease/phosphatase superfamily [G3DSA:3.60.10.10] (4-79)
  IPR036691 Endonuclease/exonuclease/phosphatase superfamily [SSF56219] (10-73)

Solvent-accessible surface area (backbone atoms only — not comparable to full-atom values): 6354 Å² total; per-residue (Å²): 136,78,79,77,81,77,71,79,75,46,76,66,53,49,51,39,49,74,71,50,32,40,50,50,45,50,71,80,36,75,88,66,87,73,66,57,44,76,40,78,93,74,74,43,76,40,63,79,79,76,57,71,40,52,57,88,49,54,89,34,62,76,65,62,62,80,54,82,76,80,85,53,93,69,50,71,70,74,57,73,86,56,55,53,90,78,52,80,81,85,80,81,82,134

Radius of gyration: 15.84 Å; Cα contacts (8 Å, |Δi|>4): 97; chains: 1; bounding box: 44×40×43 Å

Organism: NCBI:txid247094

Sequence (94 aa):
MHPPPVSPITRFGRLITSLGLTDAWRHLNPNSQTYSCFSSTYNTMSRIDMIVISNSLLPALVESAYSPRLLSDPSPLLDISKLDKNAPQIYTGN

Mean predicted aligned error: 12.38 Å

Foldseek 3Di:
DDDPPPPPQPPVSVVCVVVQKDFLQCVVVVPDDDFQDADPVVRDGHHPDTDIGHNQQNVQRDDWDFDDPPDDPGGDGDDPPRRPPPDPPPDDDD

pLDDT: mean 72.65, std 20.14, range [33.81, 96.12]

Nearest PDB structures (foldseek):
  7n8k-assembly2_B  TM=9.273E-01  e=1.727E-03  Homo sapiens
  7n94-assembly2_B  TM=8.992E-01  e=1.404E-03  Homo sapiens
  8uw3-assembly1_A  TM=9.044E-01  e=2.613E-03  Homo sapiens
  2v0r-assembly2_B  TM=8.330E-01  e=1.804E-02  Homo sapiens